Protein AF-A0AAV5QB73-F1 (afdb_monomer)

Radius of gyration: 26.97 Å; Cα contacts (8 Å, |Δi|>4): 41; chains: 1; bounding box: 31×42×95 Å

Solvent-accessible surface area (backbone atoms only — not comparable to full-atom values): 7574 Å² total; per-residue (Å²): 142,85,81,88,84,87,81,86,78,82,80,76,75,86,76,82,74,83,70,94,72,83,73,76,51,74,68,54,52,50,51,53,50,60,72,68,50,72,53,71,67,56,50,53,51,51,52,53,52,52,53,49,53,54,52,53,50,58,53,46,72,66,46,82,53,66,66,62,30,52,53,51,50,52,51,54,52,48,61,59,55,76,56,62,85,62,81,54,65,67,59,49,51,51,50,51,55,51,49,51,54,49,47,53,52,55,31,53,77,71,70,42,83,74,74,88,85,81,133

pLDDT: mean 81.4, std 16.95, range [40.25, 96.94]

Foldseek 3Di:
DDDDDDDDDPPDDPPPPPPVDDDDDPVVVVVVVVVPDDDPLVVVLVVLLVVVLVLLLVLLVPQPDPVSSVVVNVVSVVLSVVCVPDPDSVVSVVSSVVVLVVSVVVCVVSVGPDDPRDD

Sequence (119 aa):
MIRQLRALSSKVKPTTLSDSSYRPSPRQKIAQKLANEPSFEVFILKGQVLQTYRTILRAVYKIPDVKLRAETKEFIKGEFKSSKDVEDIEIRRSLLIGGLRNWKHVSNVMGLSYTDIRF

Mean predicted aligned error: 12.29 Å

Structure (mmCIF, N/CA/C/O backbone):
data_AF-A0AAV5QB73-F1
#
_entry.id   AF-A0AAV5QB73-F1
#
loop_
_atom_site.group_PDB
_atom_site.id
_atom_site.type_symbol
_atom_site.label_atom_id
_atom_site.label_alt_id
_atom_site.label_comp_id
_atom_site.label_asym_id
_atom_site.label_entity_id
_atom_site.label_seq_id
_atom_site.pdbx_PDB_ins_code
_atom_site.Cartn_x
_atom_site.Cartn_y
_atom_site.Cartn_z
_atom_site.occupancy
_atom_site.B_iso_or_equiv
_atom_site.auth_seq_id
_atom_site.auth_comp_id
_atom_site.auth_asym_id
_atom_site.auth_atom_id
_atom_site.pdbx_PDB_model_num
ATOM 1 N N . MET A 1 1 ? -5.584 17.476 -77.079 1.00 45.19 1 MET A N 1
ATOM 2 C CA . MET A 1 1 ? -4.159 17.097 -77.246 1.00 45.19 1 MET A CA 1
ATOM 3 C C . MET A 1 1 ? -3.479 17.475 -75.937 1.00 45.19 1 MET A C 1
ATOM 5 O O . MET A 1 1 ? -3.512 18.646 -75.625 1.00 45.19 1 MET A O 1
ATOM 9 N N . ILE A 1 2 ? -3.024 16.600 -75.040 1.00 42.72 2 ILE A N 1
ATOM 10 C CA . ILE A 1 2 ? -2.146 15.432 -75.183 1.00 42.72 2 ILE A CA 1
ATOM 11 C C . ILE A 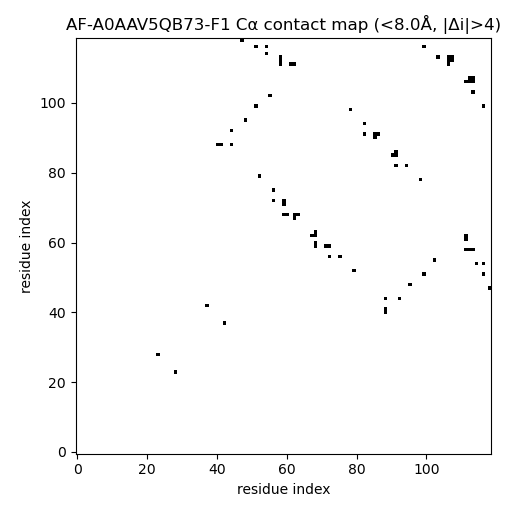1 2 ? -2.505 14.384 -74.106 1.00 42.72 2 ILE A C 1
ATOM 13 O O . ILE A 1 2 ? -3.020 14.696 -73.038 1.00 42.72 2 ILE A O 1
ATOM 17 N N . ARG A 1 3 ? -2.273 13.127 -74.479 1.00 40.25 3 ARG A N 1
ATOM 18 C CA . ARG A 1 3 ? -2.506 11.858 -73.780 1.00 40.25 3 ARG A CA 1
ATOM 19 C C . ARG A 1 3 ? -1.579 11.668 -72.565 1.00 40.25 3 ARG A C 1
ATOM 21 O O . ARG A 1 3 ? -0.432 12.064 -72.662 1.00 40.25 3 ARG A O 1
ATOM 28 N N . GLN A 1 4 ? -2.090 10.952 -71.549 1.00 47.62 4 GLN A N 1
ATOM 29 C CA . GLN A 1 4 ? -1.450 9.864 -70.767 1.00 47.62 4 GLN A CA 1
ATOM 30 C C . GLN A 1 4 ? -0.053 10.162 -70.162 1.00 47.62 4 GLN A C 1
ATOM 32 O O . GLN A 1 4 ? 0.874 10.540 -70.857 1.00 47.62 4 GLN A O 1
ATOM 37 N N . LEU A 1 5 ? 0.192 9.954 -68.866 1.00 45.53 5 LEU A N 1
ATOM 38 C CA . LEU A 1 5 ? 0.493 8.628 -68.313 1.00 45.53 5 LEU A CA 1
ATOM 39 C C . LEU A 1 5 ? 0.227 8.588 -66.798 1.00 45.53 5 LEU A C 1
ATOM 41 O O . LEU A 1 5 ? 0.865 9.272 -66.001 1.00 45.53 5 LEU A O 1
ATOM 45 N N . ARG A 1 6 ? -0.704 7.715 -66.414 1.00 46.22 6 ARG A N 1
ATOM 46 C CA . ARG A 1 6 ? -0.990 7.294 -65.042 1.00 46.22 6 ARG A CA 1
ATOM 47 C C . ARG A 1 6 ? -0.011 6.168 -64.690 1.00 46.22 6 ARG A C 1
ATOM 49 O O . ARG A 1 6 ? -0.214 5.036 -65.116 1.00 46.22 6 ARG A O 1
ATOM 56 N N . ALA A 1 7 ? 1.057 6.467 -63.953 1.00 47.12 7 ALA A N 1
ATOM 57 C CA . ALA A 1 7 ? 1.947 5.438 -63.419 1.00 47.12 7 ALA A CA 1
ATOM 58 C C . ALA A 1 7 ? 1.355 4.870 -62.119 1.00 47.12 7 ALA A C 1
ATOM 60 O O . ALA A 1 7 ? 1.302 5.533 -61.084 1.00 47.12 7 ALA A O 1
ATOM 61 N N . LEU A 1 8 ? 0.871 3.634 -62.211 1.00 46.97 8 LEU A N 1
ATOM 62 C CA . LEU A 1 8 ? 0.495 2.780 -61.092 1.00 46.97 8 LEU A CA 1
ATOM 63 C C . LEU A 1 8 ? 1.743 2.479 -60.249 1.00 46.97 8 LEU A C 1
ATOM 65 O O . LEU A 1 8 ? 2.654 1.802 -60.714 1.00 46.97 8 LEU A O 1
ATOM 69 N N . SER A 1 9 ? 1.773 2.940 -59.001 1.00 46.28 9 SER A N 1
ATOM 70 C CA . SER A 1 9 ? 2.685 2.415 -57.980 1.00 46.28 9 SER A CA 1
ATOM 71 C C . SER A 1 9 ? 1.859 1.995 -56.772 1.00 46.28 9 SER A C 1
ATOM 73 O O . SER A 1 9 ? 1.776 2.675 -55.751 1.00 46.28 9 SER A O 1
ATOM 75 N N . SER A 1 10 ? 1.163 0.870 -56.924 1.00 46.56 10 SER A N 1
ATOM 76 C CA . SER A 1 10 ? 0.563 0.153 -55.808 1.00 46.56 10 SER A CA 1
ATOM 77 C C . SER A 1 10 ? 1.677 -0.565 -55.049 1.00 46.56 10 SER A C 1
ATOM 79 O O . SER A 1 10 ? 2.043 -1.693 -55.384 1.00 46.56 10 SER A O 1
ATOM 81 N N . LYS A 1 11 ? 2.237 0.082 -54.023 1.00 47.59 11 LYS A N 1
ATOM 82 C CA . LYS A 1 11 ? 3.048 -0.622 -53.028 1.00 47.59 11 LYS A CA 1
ATOM 83 C C . LYS A 1 11 ? 2.104 -1.443 -52.152 1.00 47.59 11 LYS A C 1
ATOM 85 O O . LYS A 1 11 ? 1.332 -0.924 -51.352 1.00 47.59 11 LYS A O 1
ATOM 90 N N . VAL A 1 12 ? 2.120 -2.733 -52.452 1.00 51.78 12 VAL A N 1
ATOM 91 C CA . VAL A 1 12 ? 1.375 -3.833 -51.847 1.00 51.78 12 VAL A CA 1
ATOM 92 C C . VAL A 1 12 ? 1.449 -3.751 -50.319 1.00 51.78 12 VAL A C 1
ATOM 94 O O . VAL A 1 12 ? 2.535 -3.748 -49.742 1.00 51.78 12 VAL A O 1
ATOM 97 N N . LYS A 1 13 ? 0.284 -3.682 -49.664 1.00 48.28 13 LYS A N 1
ATOM 98 C CA . LYS A 1 13 ? 0.154 -3.936 -48.223 1.00 48.28 13 LYS A CA 1
ATOM 99 C C . LYS A 1 13 ? 0.558 -5.394 -47.968 1.00 48.28 13 LYS A C 1
ATOM 101 O O . LYS A 1 13 ? 0.104 -6.248 -48.728 1.00 48.28 13 LYS A O 1
ATOM 106 N N . PRO A 1 14 ? 1.355 -5.713 -46.936 1.00 43.88 14 PRO A N 1
ATOM 107 C CA . PRO A 1 14 ? 1.612 -7.102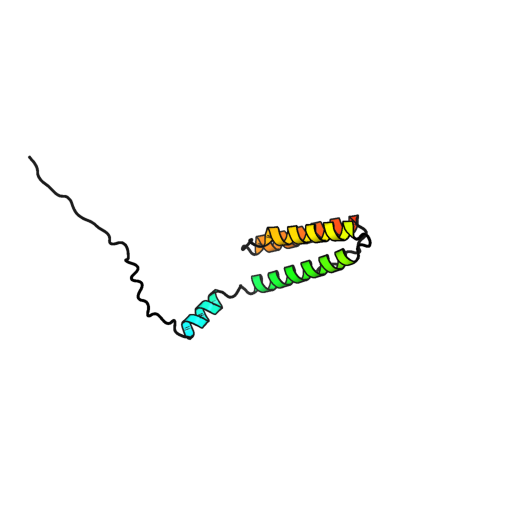 -46.592 1.00 43.88 14 PRO A CA 1
ATOM 108 C C . PRO A 1 14 ? 0.294 -7.751 -46.161 1.00 43.88 14 PRO A C 1
ATOM 110 O O . PRO A 1 14 ? -0.274 -7.432 -45.118 1.00 43.88 14 PRO A O 1
ATOM 113 N N . THR A 1 15 ? -0.209 -8.632 -47.020 1.00 52.03 15 THR A N 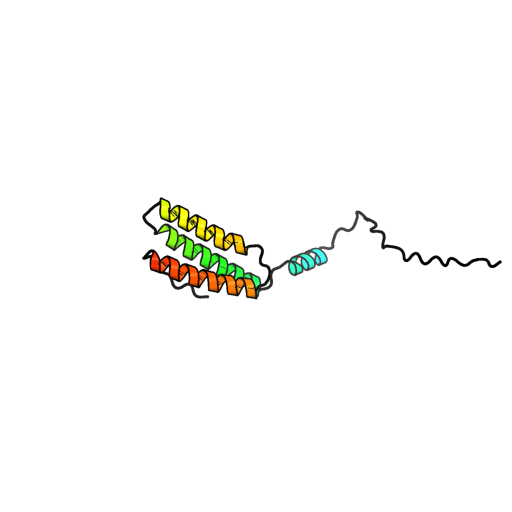1
ATOM 114 C CA . THR A 1 15 ? -1.295 -9.563 -46.741 1.00 52.03 15 THR A CA 1
ATOM 115 C C . THR A 1 15 ? -0.890 -10.408 -45.540 1.00 52.03 15 THR A C 1
ATOM 117 O O . THR A 1 15 ? 0.027 -11.222 -45.632 1.00 52.03 15 THR A O 1
ATOM 120 N N . THR A 1 16 ? -1.565 -10.230 -44.406 1.00 55.19 16 THR A N 1
ATOM 121 C CA . THR A 1 16 ? -1.531 -11.199 -43.310 1.00 55.19 16 THR A CA 1
ATOM 122 C C . THR A 1 16 ? -2.249 -12.457 -43.785 1.00 55.19 16 THR A C 1
ATOM 124 O O . THR A 1 16 ? -3.455 -12.610 -43.596 1.00 55.19 16 THR A O 1
ATOM 127 N N . LEU A 1 17 ? -1.514 -13.338 -44.461 1.00 51.69 17 LEU A N 1
ATOM 128 C CA . LEU A 1 17 ? -1.914 -14.725 -44.631 1.00 51.69 17 LEU A CA 1
ATOM 129 C C . LEU A 1 17 ? -1.887 -15.354 -43.236 1.00 51.69 17 LEU A C 1
ATOM 131 O O . LEU A 1 17 ? -0.822 -15.586 -42.666 1.00 51.69 17 LEU A O 1
ATOM 135 N N . SER A 1 18 ? -3.066 -15.573 -42.661 1.00 57.50 18 SER A N 1
ATOM 136 C CA . SER A 1 18 ? -3.244 -16.427 -41.494 1.00 57.50 18 SER A CA 1
ATOM 137 C C . SER A 1 18 ? -3.016 -17.879 -41.920 1.00 57.50 18 SER A C 1
ATOM 139 O O . SER A 1 18 ? -3.964 -18.616 -42.192 1.00 57.50 18 SER A O 1
ATOM 141 N N . ASP A 1 19 ? -1.750 -18.275 -42.029 1.00 50.25 19 ASP A N 1
ATOM 142 C CA . ASP A 1 19 ? -1.362 -19.676 -42.144 1.00 50.25 19 ASP A CA 1
ATOM 143 C C . ASP A 1 19 ? -1.504 -20.330 -40.759 1.00 50.25 19 ASP A C 1
ATOM 145 O O . ASP A 1 19 ? -0.724 -20.104 -39.829 1.00 50.25 19 ASP A O 1
ATOM 149 N N . SER A 1 20 ? -2.587 -21.088 -40.602 1.00 60.34 20 SER A N 1
ATOM 150 C CA . SER A 1 20 ? -3.048 -21.723 -39.364 1.00 60.34 20 SER A CA 1
ATOM 151 C C . SER A 1 20 ? -2.242 -22.986 -38.999 1.00 60.34 20 SER A C 1
ATOM 153 O O . SER A 1 20 ? -2.813 -23.988 -38.564 1.00 60.34 20 SER A O 1
ATOM 155 N N . SER A 1 21 ? -0.917 -22.974 -39.168 1.00 61.53 21 SER A N 1
ATOM 156 C CA . SER A 1 21 ? -0.067 -24.149 -38.911 1.00 61.53 21 SER A CA 1
ATOM 157 C C . SER A 1 21 ? 1.237 -23.871 -38.145 1.00 61.53 21 SER A C 1
ATOM 159 O O . SER A 1 21 ? 1.982 -24.805 -37.837 1.00 61.53 21 SER A O 1
ATOM 161 N N . TYR A 1 22 ? 1.507 -22.628 -37.728 1.00 64.62 22 TYR A N 1
ATOM 162 C CA . TYR A 1 22 ? 2.728 -22.324 -36.976 1.00 64.62 22 TYR A CA 1
ATOM 163 C C . TYR A 1 22 ? 2.639 -22.790 -35.512 1.00 64.62 22 TYR A C 1
ATOM 165 O O . TYR A 1 22 ? 2.160 -22.075 -34.629 1.00 64.62 22 TYR A O 1
ATOM 173 N N . ARG A 1 23 ? 3.133 -24.001 -35.221 1.00 67.38 23 ARG A N 1
ATOM 174 C CA . ARG A 1 23 ? 3.371 -24.459 -33.844 1.00 67.38 23 ARG A CA 1
ATOM 175 C C . ARG A 1 23 ? 4.752 -23.961 -33.404 1.00 67.38 23 ARG A C 1
ATOM 177 O O . ARG A 1 23 ? 5.752 -24.481 -33.898 1.00 67.38 23 ARG A O 1
ATOM 184 N N . PRO A 1 24 ? 4.850 -22.997 -32.469 1.00 67.69 24 PRO A N 1
ATOM 185 C CA . PRO A 1 24 ? 6.144 -22.476 -32.054 1.00 67.69 24 PRO A CA 1
ATOM 186 C C . PRO A 1 24 ? 6.996 -23.595 -31.453 1.00 67.69 24 PRO A C 1
ATOM 188 O O . PRO A 1 24 ? 6.536 -24.373 -30.606 1.00 67.69 24 PRO A O 1
ATOM 191 N N . SER A 1 25 ? 8.247 -23.661 -31.905 1.00 76.38 25 SER A N 1
ATOM 192 C CA . SER A 1 25 ? 9.243 -24.613 -31.415 1.00 76.38 25 SER A CA 1
ATOM 193 C C . SER A 1 25 ? 9.441 -24.449 -29.899 1.00 76.38 25 SER A C 1
ATOM 195 O O . SER A 1 25 ? 9.369 -23.322 -29.397 1.00 76.38 25 SER A O 1
ATOM 197 N N . PRO A 1 26 ? 9.733 -25.521 -29.134 1.00 74.75 26 PRO A N 1
ATOM 198 C CA . PRO A 1 26 ? 9.991 -25.430 -27.694 1.00 74.75 26 PRO A CA 1
ATOM 199 C C . PRO A 1 26 ? 11.013 -24.348 -27.310 1.00 74.75 26 PRO A C 1
ATOM 201 O O . PRO A 1 26 ? 10.824 -23.652 -26.315 1.00 74.75 26 PRO A O 1
ATOM 204 N N . ARG A 1 27 ? 12.046 -24.127 -28.138 1.00 73.88 27 ARG A N 1
ATOM 205 C CA . ARG A 1 27 ? 13.039 -23.057 -27.928 1.00 73.88 27 ARG A CA 1
ATOM 206 C C . ARG A 1 27 ? 12.433 -21.654 -28.040 1.00 73.88 27 ARG A C 1
ATOM 208 O O . ARG A 1 27 ? 12.769 -20.782 -27.248 1.00 73.88 27 ARG A O 1
ATOM 215 N N . GLN A 1 28 ? 11.508 -21.448 -28.977 1.00 76.06 28 GLN A N 1
ATOM 216 C CA . GLN A 1 28 ? 10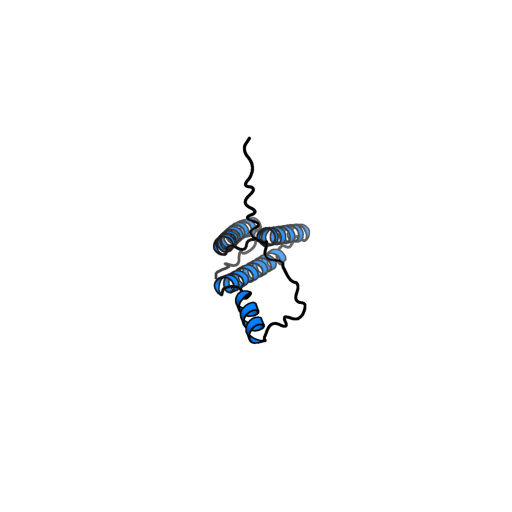.809 -20.170 -29.153 1.00 76.06 28 GLN A CA 1
ATOM 217 C C . GLN A 1 28 ? 9.846 -19.896 -27.999 1.00 76.06 28 GLN A C 1
ATOM 219 O O . GLN A 1 28 ? 9.758 -18.763 -27.543 1.00 76.06 28 GLN A O 1
ATOM 224 N N . LYS A 1 29 ? 9.193 -20.935 -27.461 1.00 74.56 29 LYS A N 1
ATOM 225 C CA . LYS A 1 29 ? 8.358 -20.807 -26.257 1.00 74.56 29 LYS A CA 1
ATOM 226 C C . LYS A 1 29 ? 9.172 -20.379 -25.035 1.00 74.56 29 LYS A C 1
ATOM 228 O O . LYS A 1 29 ? 8.712 -19.550 -24.259 1.00 74.56 29 LYS A O 1
ATOM 233 N N . ILE A 1 30 ? 10.381 -20.921 -24.872 1.00 75.81 30 ILE A N 1
ATOM 234 C CA . ILE A 1 30 ? 11.290 -20.534 -23.783 1.00 75.81 30 ILE A CA 1
ATOM 235 C C . ILE A 1 30 ? 11.771 -19.093 -23.975 1.00 75.81 30 ILE A C 1
ATOM 237 O O . ILE A 1 30 ? 11.714 -18.315 -23.030 1.00 75.81 30 ILE A O 1
ATOM 241 N N . ALA A 1 31 ? 12.174 -18.712 -25.189 1.00 75.38 31 ALA A N 1
ATOM 242 C CA . ALA A 1 31 ? 12.586 -17.341 -25.488 1.00 75.38 31 ALA A CA 1
ATOM 243 C C . ALA A 1 31 ? 11.452 -16.329 -25.245 1.00 75.38 31 ALA A C 1
ATOM 245 O O . ALA A 1 31 ? 11.675 -15.301 -24.618 1.00 75.38 31 ALA A O 1
ATOM 246 N N . GLN A 1 32 ? 10.223 -16.652 -25.658 1.00 73.69 32 GLN A N 1
ATOM 247 C CA . GLN A 1 32 ? 9.035 -15.841 -25.375 1.00 73.69 32 GLN A CA 1
ATOM 248 C C . GLN A 1 32 ? 8.736 -15.760 -23.874 1.00 73.69 32 GLN A C 1
ATOM 250 O O . GLN A 1 32 ? 8.376 -14.700 -23.376 1.00 73.69 32 GLN A O 1
ATOM 255 N N . LYS A 1 33 ? 8.913 -16.859 -23.131 1.00 73.31 33 LYS A N 1
ATOM 256 C CA . LYS A 1 33 ? 8.745 -16.867 -21.673 1.00 73.31 33 LYS A CA 1
ATOM 257 C C . LYS A 1 33 ? 9.770 -15.961 -20.985 1.00 73.31 33 LYS A C 1
ATOM 259 O O . LYS A 1 33 ? 9.386 -15.188 -20.121 1.00 73.31 33 LYS A O 1
ATOM 264 N N . LEU A 1 34 ? 11.039 -16.039 -21.385 1.00 72.62 34 LEU A N 1
ATOM 265 C CA . LEU A 1 34 ? 12.117 -15.209 -20.839 1.00 72.62 34 LEU A CA 1
ATOM 266 C C . LEU A 1 34 ? 11.967 -13.733 -21.225 1.00 72.62 34 LEU A C 1
ATOM 268 O O . LEU A 1 34 ? 12.271 -12.868 -20.418 1.00 72.62 34 LEU A O 1
ATOM 272 N N . ALA A 1 35 ? 11.454 -13.438 -22.421 1.00 73.56 35 ALA A N 1
ATOM 273 C CA . ALA A 1 35 ? 11.144 -12.069 -22.836 1.00 73.56 35 ALA A CA 1
ATOM 274 C C . ALA A 1 35 ? 10.000 -11.441 -22.018 1.00 73.56 35 ALA A C 1
ATOM 276 O O . ALA A 1 35 ? 9.946 -10.224 -21.878 1.00 73.56 35 ALA A O 1
ATOM 277 N N . ASN A 1 36 ? 9.106 -12.268 -21.469 1.00 75.31 36 ASN A N 1
ATOM 278 C CA . ASN A 1 36 ? 7.992 -11.837 -20.622 1.00 75.31 36 ASN A CA 1
ATOM 279 C C . ASN A 1 36 ? 8.322 -11.871 -19.119 1.00 75.31 36 ASN A C 1
ATOM 281 O O . ASN A 1 36 ? 7.470 -11.512 -18.302 1.00 75.31 36 ASN A O 1
ATOM 285 N N . GLU A 1 37 ? 9.517 -12.328 -18.731 1.00 81.12 37 GLU A N 1
ATOM 286 C CA . GLU A 1 37 ? 9.942 -12.289 -17.332 1.00 81.12 37 GLU A CA 1
ATOM 287 C C . GLU A 1 37 ? 10.269 -10.840 -16.936 1.00 81.12 37 GLU A C 1
ATOM 289 O O . GLU A 1 37 ? 10.991 -10.146 -17.657 1.00 81.12 37 GLU A O 1
ATOM 294 N N . PRO A 1 38 ? 9.748 -10.346 -15.798 1.00 81.19 38 PRO A N 1
ATOM 295 C CA . PRO A 1 38 ? 10.141 -9.045 -15.282 1.00 81.19 38 PRO A CA 1
ATOM 296 C C . PRO A 1 38 ? 11.655 -8.984 -15.059 1.00 81.19 38 PRO A C 1
ATOM 298 O O . PRO A 1 38 ? 12.256 -9.927 -14.545 1.00 81.19 38 PRO A O 1
ATOM 301 N N . SER A 1 39 ? 12.253 -7.828 -15.361 1.00 88.75 39 SER A N 1
ATOM 302 C CA . SER A 1 39 ? 13.627 -7.525 -14.945 1.00 88.75 39 SER A CA 1
ATOM 303 C C . SER A 1 39 ? 13.809 -7.797 -13.446 1.00 88.75 39 SER A C 1
ATOM 305 O O . SER A 1 39 ? 12.881 -7.615 -12.649 1.00 88.75 39 SER A O 1
ATOM 307 N N . PHE A 1 40 ? 15.018 -8.193 -13.050 1.00 91.06 40 PHE A N 1
ATOM 308 C CA . PHE A 1 40 ? 15.371 -8.418 -11.649 1.00 91.06 40 PHE A CA 1
ATOM 309 C C . PHE A 1 40 ? 14.981 -7.229 -10.755 1.00 91.06 40 PHE A C 1
ATOM 311 O O . PHE A 1 40 ? 14.413 -7.419 -9.682 1.00 91.06 40 PHE A O 1
ATOM 318 N N . GLU A 1 41 ? 15.173 -5.997 -11.225 1.00 91.06 41 GLU A N 1
ATOM 319 C CA . GLU A 1 41 ? 14.776 -4.792 -10.489 1.00 91.06 41 GLU A CA 1
ATOM 320 C C . GLU A 1 41 ? 13.262 -4.713 -10.258 1.00 91.06 41 GLU A C 1
ATOM 322 O O . GLU A 1 41 ? 12.808 -4.404 -9.155 1.00 91.06 41 GLU A O 1
ATOM 327 N N . VAL A 1 42 ? 12.462 -5.066 -11.271 1.00 91.56 42 VAL A N 1
ATOM 328 C CA . VAL A 1 42 ? 10.997 -5.139 -11.165 1.00 91.56 42 VAL A CA 1
ATOM 329 C C . VAL A 1 42 ? 10.589 -6.211 -10.158 1.00 91.56 42 VAL A C 1
ATOM 331 O O . VAL A 1 42 ? 9.632 -6.016 -9.404 1.00 91.56 42 VAL A O 1
ATOM 334 N N . PHE A 1 43 ? 11.292 -7.345 -10.141 1.00 92.12 43 PHE A N 1
ATOM 335 C CA . PHE A 1 43 ? 11.055 -8.421 -9.183 1.00 92.12 43 PHE A CA 1
ATOM 336 C C . PHE A 1 43 ? 11.322 -7.962 -7.743 1.00 92.12 43 PHE A C 1
ATOM 338 O O . PHE A 1 43 ? 10.443 -8.100 -6.887 1.00 92.12 43 PHE A O 1
ATOM 345 N N . ILE A 1 44 ? 12.477 -7.340 -7.488 1.00 94.12 44 ILE A N 1
ATOM 346 C CA . ILE A 1 44 ? 12.827 -6.796 -6.169 1.00 94.12 44 ILE A CA 1
ATOM 347 C C . ILE A 1 44 ? 11.810 -5.739 -5.732 1.00 94.12 44 ILE A C 1
ATOM 349 O O . ILE A 1 44 ? 11.262 -5.828 -4.630 1.00 94.12 44 ILE A O 1
ATOM 353 N N . LEU A 1 45 ? 11.468 -4.796 -6.614 1.00 93.50 45 LEU A N 1
ATOM 354 C CA . LEU A 1 45 ? 10.502 -3.741 -6.311 1.00 93.50 45 LEU A CA 1
ATOM 355 C C . LEU A 1 45 ? 9.108 -4.306 -5.998 1.00 93.50 45 LEU A C 1
ATOM 357 O O . LEU A 1 45 ? 8.449 -3.852 -5.063 1.00 93.50 45 LEU A O 1
ATOM 361 N N . LYS A 1 46 ? 8.648 -5.339 -6.719 1.00 92.88 46 LYS A N 1
ATOM 362 C CA . LYS A 1 46 ? 7.398 -6.052 -6.385 1.0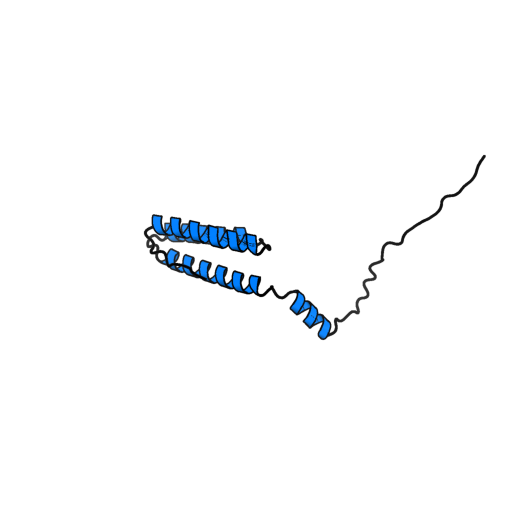0 92.88 46 LYS A CA 1
ATOM 363 C C . LYS A 1 46 ? 7.454 -6.653 -4.976 1.00 92.88 46 LYS A C 1
ATOM 365 O O . LYS A 1 46 ? 6.473 -6.542 -4.239 1.00 92.88 46 LYS A O 1
ATOM 370 N N . GLY A 1 47 ? 8.584 -7.246 -4.590 1.00 94.19 47 GLY A N 1
ATOM 371 C CA . GLY A 1 47 ? 8.805 -7.759 -3.236 1.00 94.19 47 GLY A CA 1
ATOM 372 C C . GLY A 1 47 ? 8.687 -6.669 -2.165 1.00 94.19 47 GLY A C 1
ATOM 373 O O . GLY A 1 47 ? 7.948 -6.838 -1.192 1.00 94.19 47 GLY A O 1
ATOM 374 N N . GLN A 1 48 ? 9.336 -5.524 -2.382 1.00 94.38 48 GLN A N 1
ATOM 375 C CA . GLN A 1 48 ? 9.296 -4.367 -1.477 1.00 94.38 48 GLN A CA 1
ATOM 376 C C . GLN A 1 48 ? 7.877 -3.797 -1.325 1.00 94.38 48 GLN A C 1
ATOM 378 O O . GLN A 1 48 ? 7.414 -3.559 -0.205 1.00 94.38 48 GLN A O 1
ATOM 383 N N . VAL A 1 49 ? 7.138 -3.654 -2.432 1.00 94.50 49 VAL A N 1
ATOM 384 C CA . VAL A 1 49 ? 5.735 -3.201 -2.424 1.00 94.50 49 VAL A CA 1
ATOM 385 C C . VAL A 1 49 ? 4.859 -4.158 -1.610 1.00 94.50 49 VAL A C 1
ATOM 387 O O . VAL A 1 49 ? 4.104 -3.720 -0.741 1.00 94.50 49 VAL A O 1
ATOM 390 N N . LEU A 1 50 ? 4.983 -5.471 -1.833 1.00 94.19 50 LEU A N 1
ATOM 391 C CA . LEU A 1 50 ? 4.207 -6.478 -1.100 1.00 94.19 50 LEU A CA 1
ATOM 392 C C . LEU A 1 50 ? 4.526 -6.485 0.397 1.00 94.19 50 LEU A C 1
ATOM 394 O O . LEU A 1 50 ? 3.613 -6.590 1.223 1.00 94.19 50 LEU A O 1
ATOM 398 N N . GLN A 1 51 ? 5.804 -6.377 0.758 1.00 94.25 51 GLN A N 1
ATOM 399 C CA . GLN A 1 51 ? 6.222 -6.319 2.155 1.00 94.25 51 GLN A CA 1
ATOM 400 C C . GLN A 1 51 ? 5.676 -5.067 2.845 1.00 94.25 51 GLN A C 1
ATOM 402 O O . GLN A 1 51 ? 5.151 -5.158 3.960 1.00 94.25 51 GLN A O 1
ATOM 407 N N . THR A 1 52 ? 5.729 -3.923 2.162 1.00 94.06 52 THR A N 1
ATOM 408 C CA . THR A 1 52 ? 5.154 -2.659 2.637 1.00 94.06 52 THR A CA 1
ATOM 409 C C . THR A 1 52 ? 3.667 -2.803 2.897 1.00 94.06 52 THR A C 1
ATOM 411 O O . THR A 1 52 ? 3.210 -2.581 4.017 1.00 94.06 52 THR A O 1
ATOM 414 N N . TYR A 1 53 ? 2.921 -3.262 1.891 1.00 94.94 53 TYR A N 1
ATOM 415 C CA . TYR A 1 53 ? 1.475 -3.425 1.972 1.00 94.94 53 TYR A CA 1
ATOM 416 C C . TYR A 1 53 ? 1.061 -4.304 3.159 1.00 94.94 53 TYR A C 1
ATOM 418 O O . TYR A 1 53 ? 0.209 -3.929 3.966 1.00 94.94 53 TYR A O 1
ATOM 426 N N . ARG A 1 54 ? 1.713 -5.462 3.322 1.00 94.62 54 ARG A N 1
ATOM 427 C CA . ARG A 1 54 ? 1.440 -6.384 4.436 1.00 94.62 54 ARG A CA 1
ATOM 428 C C . ARG A 1 54 ? 1.762 -5.764 5.792 1.00 94.62 54 ARG A C 1
ATOM 430 O O . ARG A 1 54 ? 1.035 -5.999 6.753 1.00 94.62 54 ARG A O 1
ATOM 437 N N . THR A 1 55 ? 2.845 -5.000 5.884 1.00 93.75 55 THR A N 1
ATOM 438 C CA . THR A 1 55 ? 3.262 -4.351 7.133 1.00 93.75 55 THR A CA 1
ATOM 439 C C . THR A 1 55 ? 2.274 -3.264 7.547 1.00 93.75 55 THR A C 1
ATOM 441 O O . THR A 1 55 ? 1.809 -3.270 8.686 1.00 93.75 55 THR A O 1
ATOM 444 N N . ILE A 1 56 ? 1.860 -2.419 6.601 1.00 94.00 56 ILE A N 1
ATOM 445 C CA . ILE A 1 56 ? 0.816 -1.410 6.806 1.00 94.00 56 ILE A CA 1
ATOM 446 C C . ILE A 1 56 ? -0.486 -2.072 7.259 1.00 94.00 56 ILE A C 1
ATOM 448 O O . ILE A 1 56 ? -1.044 -1.689 8.284 1.00 94.00 56 ILE A O 1
ATOM 452 N N . LEU A 1 57 ? -0.949 -3.116 6.562 1.00 94.31 57 LEU A N 1
ATOM 453 C CA . LEU A 1 57 ? -2.185 -3.802 6.943 1.00 94.31 57 LEU A CA 1
ATOM 454 C C . LEU A 1 57 ? -2.133 -4.367 8.365 1.00 94.31 57 LEU A C 1
ATOM 456 O O . LEU A 1 57 ? -3.112 -4.249 9.097 1.00 94.31 57 LEU A O 1
ATOM 460 N N . ARG A 1 58 ? -1.006 -4.953 8.788 1.00 93.56 58 ARG A N 1
ATOM 461 C CA . ARG A 1 58 ? -0.847 -5.436 10.171 1.00 93.56 58 ARG A CA 1
ATOM 462 C C . ARG A 1 58 ? -0.978 -4.309 11.191 1.00 93.56 58 ARG A C 1
ATOM 464 O O . ARG A 1 58 ? -1.550 -4.540 12.250 1.00 93.56 58 ARG A O 1
ATOM 471 N N . ALA A 1 59 ? -0.475 -3.114 10.888 1.00 92.75 59 ALA A N 1
ATOM 472 C CA . ALA A 1 59 ? -0.651 -1.946 11.744 1.00 92.75 59 ALA A CA 1
ATOM 473 C C . ALA A 1 59 ? -2.111 -1.460 11.754 1.00 92.75 59 ALA A C 1
ATOM 475 O O . ALA A 1 59 ? -2.649 -1.208 12.827 1.00 92.75 59 ALA A O 1
ATOM 476 N N . VAL A 1 60 ? -2.787 -1.435 10.599 1.00 94.50 60 VAL A N 1
ATOM 477 C CA . VAL A 1 60 ? -4.222 -1.108 10.504 1.00 94.50 60 VAL A CA 1
ATOM 478 C C . VAL A 1 60 ? -5.068 -2.056 11.357 1.00 94.50 60 VAL A C 1
ATOM 480 O O . VAL A 1 60 ? -5.957 -1.610 12.072 1.00 94.50 60 VAL A O 1
ATOM 483 N N . TYR A 1 61 ? -4.772 -3.359 11.366 1.00 93.38 61 TYR A N 1
ATOM 484 C CA . TYR A 1 61 ? -5.516 -4.321 12.190 1.00 93.38 61 TYR A CA 1
ATOM 485 C C . TYR A 1 61 ? -5.388 -4.097 13.706 1.00 93.38 61 TYR A C 1
ATOM 487 O O . TYR A 1 61 ? -6.217 -4.628 14.445 1.00 93.38 61 TYR A O 1
ATOM 495 N N . LYS A 1 62 ? -4.406 -3.307 14.167 1.00 92.06 62 LYS A N 1
ATOM 496 C CA . LYS A 1 62 ? -4.254 -2.928 15.581 1.00 92.06 62 LYS A CA 1
ATOM 497 C C . LYS A 1 62 ? -5.184 -1.786 16.008 1.00 92.06 62 LYS A C 1
ATOM 499 O O . LYS A 1 62 ? -5.290 -1.541 17.204 1.00 92.06 62 LYS A O 1
ATOM 504 N N . ILE A 1 63 ? -5.846 -1.096 15.072 1.00 92.75 63 ILE A N 1
ATOM 505 C CA . ILE A 1 63 ? -6.790 -0.009 15.377 1.00 92.75 63 ILE A CA 1
ATOM 506 C C . ILE A 1 63 ? -7.997 -0.589 16.135 1.00 92.75 63 ILE A C 1
ATOM 508 O O . ILE A 1 63 ? -8.697 -1.426 15.562 1.00 92.75 63 ILE A O 1
ATOM 512 N N . PRO A 1 64 ? -8.290 -0.164 17.380 1.00 92.19 64 PRO A N 1
ATOM 513 C CA . PRO A 1 64 ? -9.393 -0.727 18.162 1.00 92.19 64 PRO A CA 1
ATOM 514 C C . PRO A 1 64 ? -10.767 -0.472 17.535 1.00 92.19 64 PRO A C 1
ATOM 516 O O . PRO A 1 64 ? -11.547 -1.412 17.381 1.00 92.19 64 PRO A O 1
ATOM 519 N N . ASP A 1 65 ? -11.032 0.761 17.099 1.00 95.19 65 ASP A N 1
ATOM 520 C CA . ASP A 1 65 ? -12.294 1.138 16.460 1.00 95.19 65 ASP A CA 1
ATOM 521 C C . ASP A 1 65 ? -12.482 0.405 15.120 1.00 95.19 65 ASP A C 1
ATOM 523 O O . ASP A 1 65 ? -11.687 0.536 14.187 1.00 95.19 65 ASP A O 1
ATOM 527 N N . VAL A 1 66 ? -13.552 -0.387 15.033 1.00 96.00 66 VAL A N 1
ATOM 528 C CA . VAL A 1 66 ? -13.896 -1.200 13.862 1.00 96.00 66 VAL A CA 1
ATOM 529 C C . VAL A 1 66 ? -14.222 -0.328 12.652 1.00 96.00 66 VAL A C 1
ATOM 531 O O . VAL A 1 66 ? -13.838 -0.686 11.535 1.00 96.00 66 VAL A O 1
ATOM 534 N N . LYS A 1 67 ? -14.890 0.814 12.856 1.00 96.19 67 LYS A N 1
ATOM 535 C CA . LYS A 1 67 ? -15.281 1.708 11.763 1.00 96.19 67 LYS A CA 1
ATOM 536 C C . LYS A 1 67 ? -14.048 2.378 11.167 1.00 96.19 67 LYS A C 1
ATOM 538 O O . LYS A 1 67 ? -13.784 2.211 9.977 1.00 96.19 67 LYS A O 1
ATOM 543 N N . LEU A 1 68 ? -13.231 3.013 12.009 1.00 94.00 68 LEU A N 1
ATOM 544 C CA . LEU A 1 68 ? -11.972 3.628 11.587 1.00 94.00 68 LEU A CA 1
ATOM 545 C C . LEU A 1 68 ? -11.026 2.611 10.932 1.00 94.00 68 LEU A C 1
ATOM 547 O O . LEU A 1 68 ? -10.381 2.907 9.925 1.00 94.00 68 LEU A O 1
ATOM 551 N N . ARG A 1 69 ? -10.960 1.383 11.458 1.00 95.81 69 ARG A N 1
ATOM 552 C CA . ARG A 1 69 ? -10.167 0.295 10.869 1.00 95.81 69 ARG A CA 1
ATOM 553 C C . ARG A 1 69 ? -10.630 -0.057 9.459 1.00 95.81 69 ARG A C 1
ATOM 555 O O . ARG A 1 69 ? -9.787 -0.263 8.585 1.00 95.81 69 ARG A O 1
ATOM 562 N N . ALA A 1 70 ? -11.939 -0.165 9.239 1.00 96.94 70 ALA A N 1
ATOM 563 C CA . ALA A 1 70 ? -12.502 -0.469 7.928 1.00 96.94 70 ALA A CA 1
ATOM 564 C C . ALA A 1 70 ? -12.213 0.656 6.925 1.00 96.94 70 ALA A C 1
ATOM 566 O O . ALA A 1 70 ? -11.707 0.379 5.838 1.00 96.94 70 ALA A O 1
ATOM 567 N N . GLU A 1 71 ? -12.437 1.910 7.323 1.00 95.69 71 GLU A N 1
ATOM 568 C CA . GLU A 1 71 ? -12.150 3.094 6.504 1.00 95.69 71 GLU A CA 1
ATOM 569 C C . GLU A 1 71 ? -10.663 3.178 6.141 1.00 95.69 71 GLU A C 1
ATOM 571 O O . GLU A 1 71 ? -10.309 3.269 4.966 1.00 95.69 71 GLU A O 1
ATOM 576 N N . THR A 1 72 ? -9.776 3.033 7.129 1.00 94.69 72 THR A N 1
ATOM 577 C CA . THR A 1 72 ? -8.321 3.067 6.916 1.00 94.69 72 THR A CA 1
ATOM 578 C C . THR A 1 72 ? -7.864 1.925 6.008 1.00 94.69 72 THR A C 1
ATOM 580 O O . THR A 1 72 ? -7.018 2.111 5.135 1.00 94.69 72 THR A O 1
ATOM 583 N N . LYS A 1 73 ? -8.428 0.723 6.171 1.00 95.94 73 LYS A N 1
ATOM 584 C CA . LYS A 1 73 ? -8.116 -0.429 5.317 1.00 95.94 73 LYS A CA 1
ATOM 585 C C . LYS A 1 73 ? -8.511 -0.182 3.862 1.00 95.94 73 LYS A C 1
ATOM 587 O O . LYS A 1 73 ? -7.735 -0.530 2.972 1.00 95.94 73 LYS A O 1
ATOM 592 N N . GLU A 1 74 ? -9.695 0.372 3.616 1.00 96.38 74 GLU A N 1
ATOM 593 C CA . GLU A 1 74 ? -10.148 0.685 2.258 1.00 96.38 74 GLU A CA 1
ATOM 594 C C . GLU A 1 74 ? -9.345 1.834 1.643 1.00 96.38 74 GLU A C 1
ATOM 596 O O . GLU A 1 74 ? -8.926 1.716 0.493 1.00 96.38 74 GLU A O 1
ATOM 601 N N . PHE A 1 75 ? -9.008 2.863 2.425 1.00 94.31 75 PHE A N 1
ATOM 602 C CA . PHE A 1 75 ? -8.093 3.923 2.000 1.00 94.31 75 PHE A CA 1
ATOM 603 C C . PHE A 1 75 ? -6.747 3.350 1.530 1.00 94.31 75 PHE A C 1
ATOM 605 O O . PHE A 1 75 ? -6.340 3.569 0.390 1.00 94.31 75 PHE A O 1
ATOM 612 N N . ILE A 1 76 ? -6.095 2.522 2.356 1.00 94.50 76 ILE A N 1
ATOM 613 C CA . ILE A 1 76 ? -4.804 1.916 2.003 1.00 94.50 76 ILE A CA 1
ATOM 614 C C . ILE A 1 76 ? -4.925 1.016 0.772 1.00 94.50 76 ILE A C 1
ATOM 616 O O . ILE A 1 76 ? -4.065 1.042 -0.102 1.00 94.50 76 ILE A O 1
ATOM 620 N N . LYS A 1 77 ? -5.989 0.218 0.647 1.00 95.38 77 LYS A N 1
ATOM 621 C CA . LYS A 1 77 ? -6.210 -0.567 -0.577 1.00 95.38 77 LYS A CA 1
ATOM 622 C C . LYS A 1 77 ? -6.358 0.323 -1.813 1.00 95.38 77 LYS A C 1
ATOM 624 O O . LYS A 1 77 ? -5.837 -0.047 -2.863 1.00 95.38 77 LYS A O 1
ATOM 629 N N . GLY A 1 78 ? -7.058 1.449 -1.691 1.00 95.19 78 GLY A N 1
ATOM 630 C CA . GLY A 1 78 ? -7.233 2.431 -2.759 1.00 95.19 78 GLY A CA 1
ATOM 631 C C . GLY A 1 78 ? -5.899 2.971 -3.268 1.00 95.19 78 GLY A C 1
ATOM 632 O O . GLY A 1 78 ? -5.644 2.908 -4.468 1.00 95.19 78 GLY A O 1
ATOM 633 N N . GLU A 1 79 ? -5.015 3.377 -2.357 1.00 92.19 79 GLU A N 1
ATOM 634 C CA . GLU A 1 79 ? -3.680 3.915 -2.673 1.00 92.19 79 GLU A CA 1
ATOM 635 C C . GLU A 1 79 ? -2.792 2.917 -3.440 1.00 92.19 79 GLU A C 1
ATOM 637 O O . GLU A 1 79 ? -2.109 3.260 -4.406 1.00 92.19 79 GLU A O 1
ATOM 642 N N . PHE A 1 80 ? -2.809 1.640 -3.050 1.00 93.06 80 PHE A N 1
ATOM 643 C CA . PHE A 1 80 ? -2.042 0.611 -3.765 1.00 93.06 80 PHE A CA 1
ATOM 644 C C . PHE A 1 80 ? -2.702 0.204 -5.089 1.00 93.06 80 PHE A C 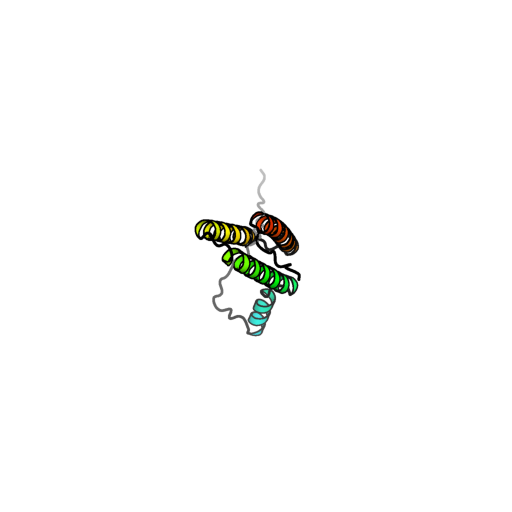1
ATOM 646 O O . PHE A 1 80 ? -2.022 -0.244 -6.010 1.00 93.06 80 PHE A O 1
ATOM 653 N N . LYS A 1 81 ? -4.028 0.336 -5.202 1.00 93.81 81 LYS A N 1
ATOM 654 C CA . LYS A 1 81 ? -4.758 0.020 -6.433 1.00 93.81 81 LYS A CA 1
ATOM 655 C C . LYS A 1 81 ? -4.587 1.112 -7.490 1.00 93.81 81 LYS A C 1
ATOM 657 O O . LYS A 1 81 ? -4.471 0.769 -8.662 1.00 93.81 81 LYS A O 1
ATOM 662 N N . SER A 1 82 ? -4.540 2.386 -7.097 1.00 91.31 82 SER A N 1
ATOM 663 C CA . SER A 1 82 ? -4.369 3.524 -8.016 1.00 91.31 82 SER A CA 1
ATOM 664 C C . SER A 1 82 ? -3.019 3.516 -8.742 1.00 91.31 82 SER A C 1
ATOM 666 O O . SER A 1 82 ? -2.906 4.041 -9.843 1.00 91.31 82 SER A O 1
ATOM 668 N N . SER A 1 83 ? -2.010 2.872 -8.155 1.00 88.81 83 SER A N 1
ATOM 669 C CA . SER A 1 83 ? -0.650 2.762 -8.692 1.00 88.81 83 SER A CA 1
ATOM 670 C C . SER A 1 83 ? -0.366 1.435 -9.410 1.00 88.81 83 SER A C 1
ATOM 672 O O . SER A 1 83 ? 0.767 1.189 -9.827 1.00 88.81 83 SER A O 1
ATOM 674 N N . LYS A 1 84 ? -1.376 0.568 -9.574 1.00 88.75 84 LYS A N 1
ATOM 675 C CA . LYS A 1 84 ? -1.215 -0.783 -10.135 1.00 88.75 84 LYS A CA 1
ATOM 676 C C . LYS A 1 84 ? -0.700 -0.785 -11.579 1.00 88.75 84 LYS A C 1
ATOM 678 O O . LYS A 1 84 ? 0.096 -1.657 -11.921 1.00 88.75 84 LYS A O 1
ATOM 683 N N . ASP A 1 85 ? -1.163 0.158 -12.393 1.00 91.06 85 ASP A N 1
ATOM 684 C CA . ASP A 1 85 ? -0.932 0.168 -13.844 1.00 91.06 85 ASP A CA 1
ATOM 685 C C . ASP A 1 85 ? 0.317 0.978 -14.244 1.00 91.06 85 ASP A C 1
ATOM 687 O O . ASP A 1 85 ? 0.583 1.193 -15.423 1.00 91.06 85 ASP A O 1
ATOM 691 N N . VAL A 1 86 ? 1.109 1.432 -13.267 1.00 91.25 86 VAL A N 1
ATOM 692 C CA . VAL A 1 86 ? 2.375 2.128 -13.521 1.00 91.25 86 VAL A CA 1
ATOM 693 C C . VAL A 1 86 ? 3.441 1.099 -13.897 1.00 91.25 86 VAL A C 1
ATOM 695 O O . VAL A 1 86 ? 3.791 0.247 -13.083 1.00 91.25 86 VAL A O 1
ATOM 698 N N . GLU A 1 87 ? 3.976 1.181 -15.114 1.00 89.25 87 GLU A N 1
ATOM 699 C CA . GLU A 1 87 ? 5.006 0.250 -15.606 1.00 89.25 87 GLU A CA 1
ATOM 700 C C . GLU A 1 87 ? 6.438 0.733 -15.328 1.00 89.25 87 GLU A C 1
ATOM 702 O O . GLU A 1 87 ? 7.332 -0.085 -15.104 1.00 89.25 87 GLU A O 1
ATOM 707 N N . ASP A 1 88 ? 6.643 2.051 -15.275 1.00 93.12 88 ASP A N 1
ATOM 708 C CA . ASP A 1 88 ? 7.948 2.667 -15.031 1.00 93.12 88 ASP A CA 1
ATOM 709 C C . ASP A 1 88 ? 8.453 2.374 -13.605 1.00 93.12 88 ASP A C 1
ATOM 711 O O . ASP A 1 88 ? 7.787 2.651 -12.599 1.00 93.12 88 ASP A O 1
ATOM 715 N N . ILE A 1 89 ? 9.655 1.801 -13.525 1.00 92.38 89 ILE A N 1
ATOM 716 C CA . ILE A 1 89 ? 10.302 1.371 -12.280 1.00 92.38 89 ILE A CA 1
ATOM 717 C C . ILE A 1 89 ? 10.596 2.556 -11.359 1.00 92.38 89 ILE A C 1
ATOM 719 O O . ILE A 1 89 ? 10.342 2.464 -10.155 1.00 92.38 89 ILE A O 1
ATOM 723 N N . GLU A 1 90 ? 11.106 3.663 -11.897 1.00 93.31 90 GLU A N 1
ATOM 724 C CA . GLU A 1 90 ? 11.492 4.825 -11.097 1.00 93.31 90 GLU A CA 1
ATOM 725 C C . GLU A 1 90 ? 10.257 5.546 -10.563 1.00 93.31 90 GLU A C 1
ATOM 727 O O . GLU A 1 90 ? 10.214 5.931 -9.390 1.00 93.31 90 GLU A O 1
ATOM 732 N N . ILE A 1 91 ? 9.193 5.622 -11.369 1.00 94.12 91 ILE A N 1
ATOM 733 C CA . ILE A 1 91 ? 7.904 6.148 -10.906 1.00 94.12 91 ILE A CA 1
ATOM 734 C C . ILE A 1 91 ? 7.343 5.258 -9.792 1.00 94.12 91 ILE A C 1
ATOM 736 O O . ILE A 1 91 ? 6.958 5.766 -8.738 1.00 94.12 91 ILE A O 1
ATOM 740 N N . ARG A 1 92 ? 7.349 3.927 -9.954 1.00 94.06 92 ARG A N 1
ATOM 741 C CA . ARG A 1 92 ? 6.894 3.003 -8.899 1.00 94.06 92 ARG A CA 1
ATOM 742 C C . ARG A 1 92 ? 7.714 3.123 -7.615 1.00 94.06 92 ARG A C 1
ATOM 744 O O . ARG A 1 92 ? 7.139 3.053 -6.528 1.00 94.06 92 ARG A O 1
ATOM 751 N N . ARG A 1 93 ? 9.035 3.305 -7.712 1.00 94.06 93 ARG A N 1
ATOM 752 C CA . ARG A 1 93 ? 9.910 3.512 -6.548 1.00 94.06 93 ARG A CA 1
ATOM 753 C C . ARG A 1 93 ? 9.581 4.830 -5.846 1.00 94.06 93 ARG A C 1
ATOM 755 O O . ARG A 1 93 ? 9.427 4.843 -4.626 1.00 94.06 93 ARG A O 1
ATOM 762 N N . SER A 1 94 ? 9.408 5.909 -6.606 1.00 94.81 94 SER A N 1
ATOM 763 C CA . SER A 1 94 ? 8.991 7.213 -6.081 1.00 94.81 94 SER A CA 1
ATOM 764 C C . SER A 1 94 ? 7.637 7.133 -5.366 1.00 94.81 94 SER A C 1
ATOM 766 O O . SER A 1 94 ? 7.510 7.585 -4.227 1.00 94.81 94 SER A O 1
ATOM 768 N N . LEU A 1 95 ? 6.651 6.461 -5.971 1.00 94.25 95 LEU A N 1
ATOM 769 C CA . LEU A 1 95 ? 5.338 6.217 -5.367 1.00 94.25 95 LEU A CA 1
ATOM 770 C C . LEU A 1 95 ? 5.438 5.401 -4.076 1.00 94.25 95 LEU A C 1
ATOM 772 O O . LEU A 1 95 ? 4.777 5.733 -3.095 1.00 94.25 95 LEU A O 1
ATOM 776 N N . LEU A 1 96 ? 6.288 4.371 -4.039 1.00 94.25 96 LEU A N 1
ATOM 777 C CA . LEU A 1 96 ? 6.505 3.571 -2.835 1.00 94.25 96 LEU A CA 1
ATOM 778 C C . LEU A 1 96 ? 7.090 4.413 -1.691 1.00 94.25 96 LEU A C 1
ATOM 780 O O . LEU A 1 96 ? 6.584 4.362 -0.570 1.00 94.25 96 LEU A O 1
ATOM 784 N N . ILE A 1 97 ? 8.121 5.217 -1.969 1.00 93.69 97 ILE A N 1
ATOM 785 C CA . ILE A 1 97 ? 8.744 6.113 -0.981 1.00 93.69 97 ILE A CA 1
ATOM 786 C C . ILE A 1 97 ? 7.740 7.173 -0.508 1.00 93.69 97 ILE A C 1
ATOM 788 O O . ILE A 1 97 ? 7.611 7.426 0.694 1.00 93.69 97 ILE A O 1
ATOM 792 N N . GLY A 1 98 ? 6.994 7.770 -1.440 1.00 93.19 98 GLY A N 1
ATOM 793 C CA . GLY A 1 98 ? 5.942 8.738 -1.144 1.00 93.19 98 GLY A CA 1
ATOM 794 C C . GLY A 1 98 ? 4.842 8.147 -0.262 1.00 93.19 98 GLY A C 1
ATOM 795 O O . GLY A 1 98 ? 4.484 8.746 0.754 1.00 93.19 98 GLY A O 1
ATOM 796 N N . GLY A 1 99 ? 4.373 6.944 -0.597 1.00 92.25 99 GLY A N 1
ATOM 797 C CA . GLY A 1 99 ? 3.370 6.203 0.165 1.00 92.25 99 GLY A CA 1
ATOM 798 C C . GLY A 1 99 ? 3.849 5.827 1.566 1.00 92.25 99 GLY A C 1
ATOM 799 O O . GLY A 1 99 ? 3.103 5.988 2.528 1.00 92.25 99 GLY A O 1
ATOM 800 N N . LEU A 1 100 ? 5.110 5.412 1.719 1.00 92.88 100 LEU A N 1
ATOM 801 C CA . LEU A 1 100 ? 5.721 5.146 3.027 1.00 92.88 100 LEU A CA 1
ATOM 802 C C . LEU A 1 100 ? 5.773 6.393 3.907 1.00 92.88 100 LEU A C 1
ATOM 804 O O . LEU A 1 100 ? 5.428 6.334 5.088 1.00 92.88 100 LEU A O 1
ATOM 808 N N . ARG A 1 101 ? 6.168 7.534 3.336 1.00 92.38 101 ARG A N 1
ATOM 809 C CA . ARG A 1 101 ? 6.187 8.814 4.050 1.00 92.38 101 ARG A CA 1
ATOM 810 C C . ARG A 1 101 ? 4.781 9.237 4.476 1.00 92.38 101 ARG A C 1
ATOM 812 O O . ARG A 1 101 ? 4.602 9.650 5.620 1.00 92.38 101 ARG A O 1
ATOM 819 N N . ASN A 1 102 ? 3.801 9.109 3.580 1.00 91.31 102 ASN A N 1
ATOM 820 C CA . ASN A 1 102 ? 2.403 9.404 3.886 1.00 91.31 102 ASN A CA 1
ATOM 821 C C . ASN A 1 102 ? 1.877 8.490 5.002 1.00 91.31 102 ASN A C 1
ATOM 823 O O . ASN A 1 102 ? 1.334 8.962 5.997 1.00 91.31 102 ASN A O 1
ATOM 827 N N . TRP A 1 103 ? 2.129 7.183 4.897 1.00 92.50 103 TRP A N 1
ATOM 828 C CA . TRP A 1 103 ? 1.734 6.221 5.920 1.00 92.50 103 TRP A CA 1
ATOM 829 C C . TRP A 1 103 ? 2.374 6.516 7.275 1.00 92.50 103 TRP A C 1
ATOM 831 O O . TRP A 1 103 ? 1.672 6.487 8.277 1.00 92.50 103 TRP A O 1
ATOM 841 N N . LYS A 1 104 ? 3.668 6.853 7.320 1.00 91.56 104 LYS A N 1
ATOM 842 C CA . LYS A 1 104 ? 4.350 7.249 8.561 1.00 91.56 104 LYS A CA 1
ATOM 843 C C . LYS A 1 104 ? 3.654 8.436 9.231 1.00 91.56 104 LYS A C 1
ATOM 845 O O . LYS A 1 104 ? 3.492 8.451 10.448 1.00 91.56 104 LYS A O 1
ATOM 850 N N . HIS A 1 105 ? 3.235 9.429 8.449 1.00 91.06 105 HIS A N 1
ATOM 851 C CA . HIS A 1 105 ? 2.479 10.563 8.971 1.00 91.06 105 HIS A CA 1
ATOM 852 C C . HIS A 1 105 ? 1.120 10.119 9.533 1.00 91.06 105 HIS A C 1
ATOM 854 O O . HIS A 1 105 ? 0.824 10.383 10.697 1.00 91.06 105 HIS A O 1
ATOM 860 N N . VAL A 1 106 ? 0.344 9.373 8.744 1.00 90.94 106 VAL A N 1
ATOM 861 C CA . VAL A 1 106 ? -0.977 8.851 9.126 1.00 90.94 106 VAL A CA 1
ATOM 862 C C . VAL A 1 106 ? -0.899 7.973 10.381 1.00 90.94 106 VAL A C 1
ATOM 864 O O . VAL A 1 106 ? -1.665 8.170 11.321 1.00 90.94 106 VAL A O 1
ATOM 867 N N . SER A 1 107 ? 0.062 7.049 10.455 1.00 91.12 107 SER A N 1
ATOM 868 C CA . SER A 1 107 ? 0.253 6.178 11.617 1.00 91.12 107 SER A CA 1
ATOM 869 C C . SER A 1 107 ? 0.573 6.970 12.880 1.00 91.12 107 SER A C 1
ATOM 871 O O . SER A 1 107 ? 0.023 6.666 13.933 1.00 91.12 107 SER A O 1
ATOM 873 N N . ASN A 1 108 ? 1.406 8.010 12.770 1.00 90.19 108 ASN A N 1
ATOM 874 C CA . ASN A 1 108 ? 1.757 8.861 13.904 1.00 90.19 108 ASN A CA 1
ATOM 875 C C . ASN A 1 108 ? 0.545 9.644 14.419 1.00 90.19 108 ASN A C 1
ATOM 877 O O . ASN A 1 108 ? 0.325 9.691 15.626 1.00 90.19 108 ASN A O 1
ATOM 881 N N . VAL A 1 109 ? -0.261 10.215 13.516 1.00 90.56 109 VAL A N 1
ATOM 882 C CA . VAL A 1 109 ? -1.494 10.938 13.878 1.00 90.56 109 VAL A CA 1
ATOM 883 C C . VAL A 1 109 ? -2.492 10.017 14.584 1.00 90.56 109 VAL A C 1
ATOM 885 O O . VAL A 1 109 ? -3.141 10.427 15.539 1.00 90.56 109 VAL A O 1
ATOM 888 N N . MET A 1 110 ? -2.579 8.753 14.164 1.00 87.94 110 MET A N 1
ATOM 889 C CA . MET A 1 110 ? -3.466 7.757 14.778 1.00 87.94 110 MET A CA 1
ATOM 890 C C . MET A 1 110 ? -2.894 7.109 16.052 1.00 87.94 110 MET A C 1
ATOM 892 O O . MET A 1 110 ? -3.510 6.193 16.593 1.00 87.94 110 MET A O 1
ATOM 896 N N . GLY A 1 111 ? -1.710 7.522 16.520 1.00 87.94 111 GLY A N 1
ATOM 897 C CA . GLY A 1 111 ? -1.049 6.910 17.678 1.00 87.94 111 GLY A CA 1
ATOM 898 C C . GLY A 1 111 ? -0.632 5.451 17.454 1.00 87.94 111 GLY A C 1
ATOM 899 O O . GLY A 1 111 ? -0.396 4.711 18.410 1.00 87.94 111 GLY A O 1
ATOM 900 N N . LEU A 1 112 ? -0.543 5.008 16.197 1.00 84.50 112 LEU A N 1
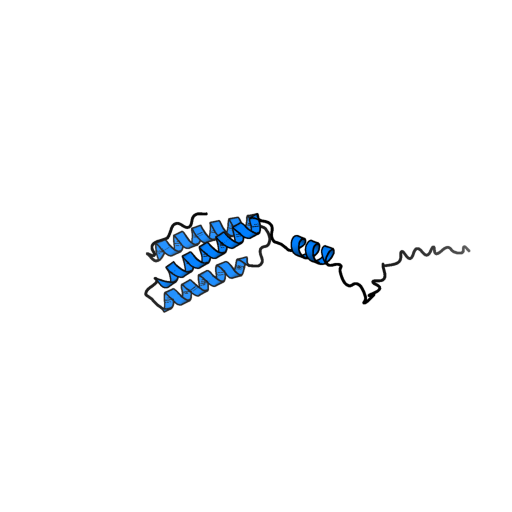ATOM 901 C CA . LEU A 1 112 ? -0.051 3.681 15.859 1.00 84.50 112 LEU A CA 1
ATOM 902 C C . LEU A 1 112 ? 1.476 3.691 15.891 1.00 84.50 112 LEU A C 1
ATOM 904 O O . LEU A 1 112 ? 2.123 4.527 15.264 1.00 84.50 112 LEU A O 1
ATOM 908 N N . SER A 1 113 ? 2.064 2.706 16.570 1.00 74.81 113 SER A N 1
ATOM 909 C CA . SER A 1 113 ? 3.505 2.464 16.489 1.00 74.81 113 SER A CA 1
ATOM 910 C C . SER A 1 113 ? 3.883 2.130 15.042 1.00 74.81 113 SER A C 1
ATOM 912 O O . SER A 1 113 ? 3.536 1.063 14.522 1.00 74.81 113 SER A O 1
ATOM 914 N N . TYR A 1 114 ? 4.567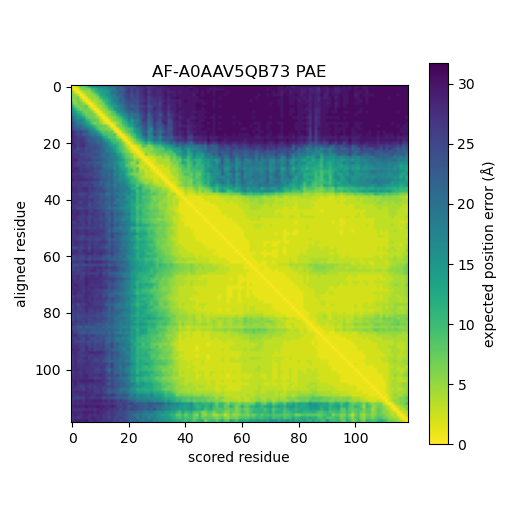 3.067 14.383 1.00 73.88 114 TYR A N 1
ATOM 915 C CA . TYR A 1 114 ? 5.144 2.851 13.065 1.00 73.88 114 TYR A CA 1
ATOM 916 C C . TYR A 1 114 ? 6.288 1.841 13.172 1.00 73.88 114 TYR A C 1
ATOM 918 O O . TYR A 1 114 ? 7.254 2.044 13.906 1.00 73.88 114 TYR A O 1
ATOM 926 N N . THR A 1 115 ? 6.193 0.751 12.416 1.00 71.31 115 THR A N 1
ATOM 927 C CA . THR A 1 115 ? 7.331 -0.139 12.187 1.00 71.31 115 THR A CA 1
ATOM 928 C C . THR A 1 115 ? 8.165 0.438 11.056 1.00 71.31 115 THR A C 1
ATOM 930 O O . THR A 1 115 ? 7.647 0.587 9.951 1.00 71.31 115 THR A O 1
ATOM 933 N N . ASP A 1 116 ? 9.435 0.735 11.323 1.00 75.00 116 ASP A N 1
ATOM 934 C CA . ASP A 1 116 ? 10.392 1.208 10.322 1.00 75.00 116 ASP A CA 1
ATOM 935 C C . ASP A 1 116 ? 10.498 0.188 9.175 1.00 75.00 116 ASP A C 1
ATOM 937 O O . ASP A 1 116 ? 11.093 -0.880 9.319 1.00 75.00 116 ASP A O 1
ATOM 941 N N . ILE A 1 117 ? 9.873 0.496 8.036 1.00 78.31 117 ILE A N 1
ATOM 942 C CA . ILE A 1 117 ? 9.945 -0.337 6.836 1.00 78.31 117 ILE A CA 1
ATOM 943 C C . ILE A 1 117 ? 11.213 0.065 6.079 1.00 78.31 117 ILE A C 1
ATOM 945 O O . ILE A 1 117 ? 11.281 1.158 5.520 1.00 78.31 117 ILE A O 1
ATOM 949 N N . ARG A 1 118 ? 12.228 -0.803 6.100 1.00 72.75 118 ARG A N 1
ATOM 950 C CA . ARG A 1 118 ? 13.506 -0.623 5.395 1.00 72.75 118 ARG A CA 1
ATOM 951 C C . ARG A 1 118 ? 13.684 -1.738 4.365 1.00 72.75 118 ARG A C 1
ATOM 953 O O . ARG A 1 118 ? 13.245 -2.863 4.614 1.00 72.75 118 ARG A O 1
ATOM 960 N N . PHE A 1 119 ? 14.319 -1.422 3.241 1.00 71.06 119 PHE A N 1
ATOM 961 C CA . PHE A 1 119 ? 14.699 -2.374 2.195 1.00 71.06 119 PHE A CA 1
ATOM 962 C C . PHE A 1 119 ? 16.137 -2.132 1.769 1.00 71.06 119 PHE A C 1
ATOM 964 O O . PHE A 1 119 ? 16.589 -0.974 1.926 1.00 71.06 119 PHE A O 1
#

Nearest PDB structures (foldseek):
  6odd-assembly1_B  TM=9.001E-01  e=2.933E-02  Homo sapiens
  6uxe-assembly1_B  TM=7.376E-01  e=7.756E-02  Homo sapiens
  8pk8-assembly1_B  TM=5.687E-01  e=6.463E-02  Homo sapiens
  7vya-assembly1_E  TM=7.616E-01  e=6.127E-01  Sus scrofa
  7zmg-assembly1_P  TM=8.191E-01  e=1.525E+00  Thermochaetoides thermophila DSM 1495

Seco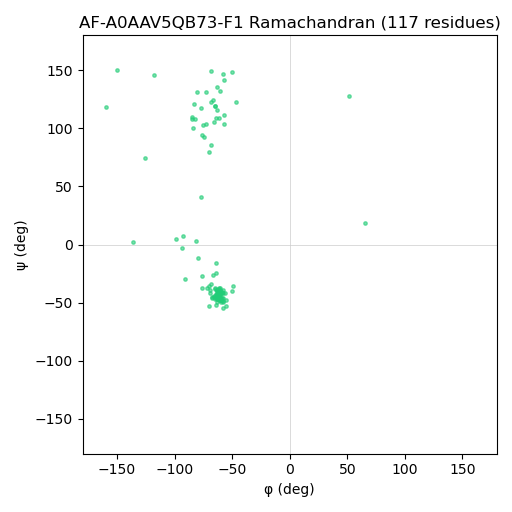ndary structure (DSSP, 8-state):
-------------------TT----HHHHHHHHHHTSPPHHHHHHHHHHHHHHHHHHHHHTT-S-HHHHHHHHHHHHHHHHHTTT---HHHHHHHHHHHHHHHHHHHHHTT--------